Protein AF-W0R9N5-F1 (afdb_monomer_lite)

Organism: NCBI:txid861299

Secondary structure (DSSP, 8-state):
----PPPHHHHHHHHHHHTHHHHHHHHHHHHHHH-THHHHHHHHHHHHHHHHHHHHHHHHHHHHHHHT-HHHHHHHHHHHHHHHHTTT--HHHHHHHHHHHHHHHHHHS-HHHHHHHHHHHHHHHHT--

Sequence (129 aa):
MDAVTPSAEGRAASRLLAQKTELAHAVTEAMYAERPELLERYGETGRARCLEDLHFTLEHLVPAVDLGDASMFAGYVRWLDALLRARGVPTRDVLRSLELVEREVRARFPDDEADAVAPYVRAGIEVVT

Foldseek 3Di:
DDPPDDALLQVLLVVLVVCLLVLLVQLLVVLCVVPVVQCVVPNPVSSVVSSVVSSVLSVQLSVCSNVVHLVSSLVVLLVVQVVVVVVVRHLVSSLSSLVSSLVSCCVPDDNSSSVSSVVSSVSNNVSGD

InterPro domains:
  IPR009050 Globin-like superfamily [SSF46458] (11-124)
  IPR012128 Phycobilisome, alpha/beta subunit [PF00502] (11-122)
  IPR038719 Phycobilisome, alpha/beta subunit superfamily [G3DSA:1.10.490.20] (4-128)

Radius of gyration: 14.89 Å; chains: 1; bounding box: 43×29×37 Å

pLDDT: mean 95.8, std 8.47, range [42.81, 98.81]

Structure (mmCIF, N/CA/C/O backbone):
data_AF-W0R9N5-F1
#
_entry.id   AF-W0R9N5-F1
#
loop_
_atom_site.group_PDB
_atom_site.id
_atom_site.type_symbol
_atom_site.label_atom_id
_atom_site.label_alt_id
_atom_site.label_comp_id
_atom_site.label_asym_id
_atom_site.label_entity_id
_atom_site.label_seq_id
_atom_site.pdbx_PDB_ins_code
_atom_site.Ca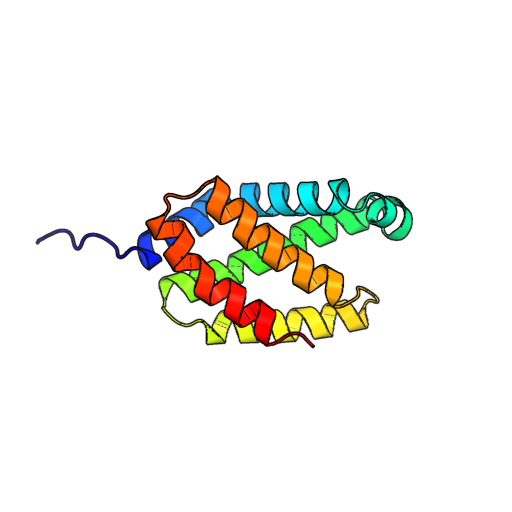rtn_x
_atom_site.Cartn_y
_atom_site.Cartn_z
_atom_site.occupancy
_atom_site.B_iso_or_equiv
_atom_site.auth_seq_id
_atom_site.auth_comp_id
_atom_site.auth_asym_id
_atom_site.auth_atom_id
_atom_site.pdbx_PDB_model_num
ATOM 1 N N . MET A 1 1 ? 29.638 -11.594 -19.710 1.00 42.81 1 MET A N 1
ATOM 2 C CA . MET A 1 1 ? 28.693 -11.775 -18.593 1.00 42.81 1 MET A CA 1
ATOM 3 C C . MET A 1 1 ? 27.598 -10.774 -18.868 1.00 42.81 1 MET A C 1
ATOM 5 O O . MET A 1 1 ? 27.753 -9.608 -18.528 1.00 42.81 1 MET A O 1
ATOM 9 N N . ASP A 1 2 ? 26.618 -11.187 -19.666 1.00 47.50 2 ASP A N 1
ATOM 10 C CA . ASP A 1 2 ? 25.570 -10.281 -20.123 1.00 47.50 2 ASP A CA 1
ATOM 11 C C . ASP A 1 2 ? 24.746 -9.887 -18.905 1.00 47.50 2 ASP A C 1
ATOM 13 O O . ASP A 1 2 ? 24.287 -10.749 -18.154 1.00 47.50 2 ASP A O 1
ATOM 17 N N . ALA A 1 3 ? 24.650 -8.584 -18.649 1.00 54.75 3 ALA A N 1
ATOM 18 C CA . ALA A 1 3 ? 23.808 -8.075 -17.585 1.00 54.75 3 ALA A CA 1
ATOM 19 C C . ALA A 1 3 ? 22.371 -8.504 -17.899 1.00 54.75 3 ALA A C 1
ATOM 21 O O . ALA A 1 3 ? 21.766 -8.004 -18.849 1.00 54.75 3 ALA A O 1
ATOM 22 N N . VAL A 1 4 ? 21.846 -9.469 -17.137 1.00 71.81 4 VAL A N 1
ATOM 23 C CA . VAL A 1 4 ? 20.429 -9.827 -17.191 1.00 71.81 4 VAL A CA 1
ATOM 24 C C . VAL A 1 4 ? 19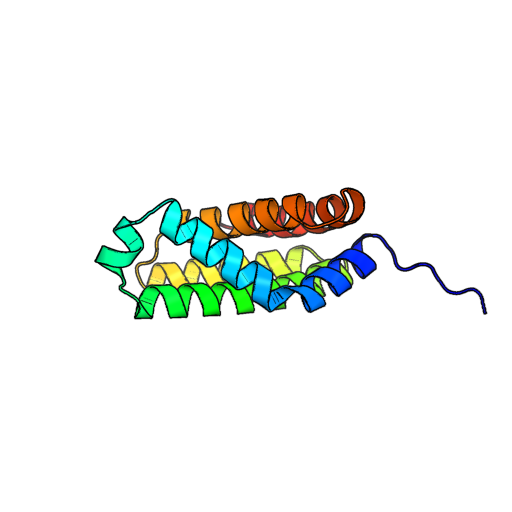.668 -8.547 -16.888 1.00 71.81 4 VAL A C 1
ATOM 26 O O . VAL A 1 4 ? 19.783 -7.991 -15.797 1.00 71.81 4 VAL A O 1
ATOM 29 N N . THR A 1 5 ? 18.951 -8.034 -17.885 1.00 73.94 5 THR A N 1
ATOM 30 C CA . THR A 1 5 ? 18.060 -6.899 -17.664 1.00 73.94 5 THR A CA 1
ATOM 31 C C . THR A 1 5 ? 17.008 -7.362 -16.656 1.00 73.94 5 THR A C 1
ATOM 33 O O . THR A 1 5 ? 16.362 -8.380 -16.916 1.00 73.94 5 THR A O 1
ATOM 36 N N . PRO A 1 6 ? 16.859 -6.691 -15.499 1.00 81.88 6 PRO A N 1
ATOM 37 C CA . PRO A 1 6 ? 15.891 -7.107 -14.489 1.00 81.88 6 PRO A CA 1
ATOM 38 C C . PRO A 1 6 ? 14.486 -7.121 -15.096 1.00 81.88 6 PRO A C 1
ATOM 40 O O . PRO A 1 6 ? 14.191 -6.265 -15.933 1.00 81.88 6 PRO A O 1
ATOM 43 N N . SER A 1 7 ? 13.636 -8.080 -14.713 1.00 95.50 7 SER A N 1
ATOM 44 C CA . SER A 1 7 ? 12.253 -8.163 -15.207 1.00 95.50 7 SER A CA 1
ATOM 45 C C . SER A 1 7 ? 11.442 -6.920 -14.815 1.00 95.50 7 SER A C 1
ATOM 47 O O . SER A 1 7 ? 11.903 -6.090 -14.025 1.00 95.50 7 SER A O 1
ATOM 49 N N . ALA A 1 8 ? 10.238 -6.765 -15.374 1.00 97.12 8 ALA A N 1
ATOM 50 C CA . ALA A 1 8 ? 9.338 -5.693 -14.950 1.00 97.12 8 ALA A CA 1
ATOM 51 C C . ALA A 1 8 ? 9.029 -5.805 -13.446 1.00 97.12 8 ALA A C 1
ATOM 53 O O . ALA A 1 8 ? 9.097 -4.796 -12.748 1.00 97.12 8 ALA A O 1
ATOM 54 N N . GLU A 1 9 ? 8.821 -7.024 -12.929 1.00 98.12 9 GLU A N 1
ATOM 55 C CA . GLU A 1 9 ? 8.642 -7.261 -11.493 1.00 98.12 9 GLU A CA 1
ATOM 56 C C . GLU A 1 9 ? 9.880 -6.864 -10.682 1.00 98.12 9 GLU A C 1
ATOM 58 O O . GLU A 1 9 ? 9.752 -6.122 -9.715 1.00 98.12 9 GLU A O 1
ATOM 63 N N . GLY A 1 10 ? 11.088 -7.271 -11.089 1.00 98.12 10 GLY A N 1
ATOM 64 C CA . GLY A 1 10 ? 12.310 -6.938 -10.343 1.00 98.12 10 GLY A CA 1
ATOM 65 C C . GLY A 1 10 ? 12.602 -5.430 -10.306 1.00 98.12 10 GLY A C 1
ATOM 66 O O . GLY A 1 10 ? 13.038 -4.887 -9.284 1.00 98.12 10 GLY A O 1
ATOM 67 N N . ARG A 1 11 ? 12.316 -4.714 -11.404 1.00 98.25 11 ARG A N 1
ATOM 68 C CA . ARG A 1 11 ? 12.394 -3.242 -11.435 1.00 98.25 11 ARG A CA 1
ATOM 69 C C . ARG A 1 11 ? 11.335 -2.610 -10.536 1.00 98.25 11 ARG A C 1
ATOM 71 O O . ARG A 1 11 ? 11.673 -1.741 -9.732 1.00 98.25 11 ARG A O 1
ATOM 78 N N . ALA A 1 12 ? 10.094 -3.084 -10.625 1.00 98.56 12 ALA A N 1
ATOM 79 C CA . ALA A 1 12 ? 8.994 -2.589 -9.814 1.00 98.56 12 ALA A CA 1
ATOM 80 C C . ALA A 1 12 ? 9.223 -2.830 -8.315 1.00 98.56 12 ALA A C 1
ATOM 82 O O . ALA A 1 12 ? 9.028 -1.915 -7.519 1.00 98.56 12 ALA A O 1
ATOM 83 N N . ALA A 1 13 ? 9.708 -4.008 -7.920 1.00 98.56 13 ALA A N 1
ATOM 84 C CA . ALA A 1 13 ? 10.059 -4.330 -6.539 1.00 98.56 13 ALA A CA 1
ATOM 85 C C . ALA A 1 13 ? 11.178 -3.422 -6.013 1.00 98.56 13 ALA A C 1
ATOM 87 O O . ALA A 1 13 ? 11.065 -2.858 -4.923 1.00 98.56 13 ALA A O 1
ATOM 88 N N . SER A 1 14 ? 12.218 -3.194 -6.823 1.00 98.50 14 SER A N 1
ATOM 89 C CA . SER A 1 14 ? 13.294 -2.253 -6.490 1.00 98.50 14 SER A CA 1
ATOM 90 C C . SER A 1 14 ? 12.764 -0.829 -6.289 1.00 98.50 14 SER A C 1
ATOM 92 O O . SER A 1 14 ? 13.173 -0.137 -5.355 1.00 98.50 14 SER A O 1
ATOM 94 N N . ARG A 1 15 ? 11.824 -0.383 -7.133 1.00 98.62 15 ARG A N 1
ATOM 95 C CA . ARG A 1 15 ? 11.213 0.946 -7.012 1.00 98.62 15 ARG A CA 1
ATOM 96 C C . ARG A 1 15 ? 10.260 1.049 -5.823 1.00 98.62 15 ARG A C 1
ATOM 98 O O . ARG A 1 15 ? 10.299 2.063 -5.130 1.00 98.62 15 ARG A O 1
ATOM 105 N N . LEU A 1 16 ? 9.451 0.022 -5.558 1.00 98.69 16 LEU A N 1
ATOM 106 C CA . LEU A 1 16 ? 8.610 -0.074 -4.361 1.00 98.69 16 LEU A CA 1
ATOM 107 C C . LEU A 1 16 ? 9.463 0.040 -3.099 1.00 98.69 16 LEU A C 1
ATOM 109 O O . LEU A 1 16 ? 9.124 0.809 -2.206 1.00 98.69 16 LEU A O 1
ATOM 113 N N . LEU A 1 17 ? 10.594 -0.670 -3.046 1.00 98.56 17 LEU A N 1
ATOM 114 C CA . LEU A 1 17 ? 11.518 -0.598 -1.920 1.00 98.56 17 LEU A CA 1
ATOM 115 C C . LEU A 1 17 ? 12.107 0.810 -1.765 1.00 98.56 17 LEU A C 1
ATOM 117 O O . LEU A 1 17 ? 12.139 1.343 -0.658 1.00 98.56 17 LEU A O 1
ATOM 121 N N . ALA A 1 18 ? 12.538 1.421 -2.872 1.00 98.50 18 ALA A N 1
ATOM 122 C CA . ALA A 1 18 ? 13.148 2.748 -2.871 1.00 98.50 18 ALA A CA 1
ATOM 123 C C . ALA A 1 18 ? 12.170 3.884 -2.521 1.00 98.50 18 ALA A C 1
ATOM 125 O O . ALA A 1 18 ? 12.608 4.886 -1.968 1.00 98.50 18 ALA A O 1
ATOM 126 N N . GLN A 1 19 ? 10.878 3.743 -2.841 1.00 98.38 19 GLN A N 1
ATOM 127 C CA . GLN A 1 19 ? 9.835 4.753 -2.591 1.00 98.38 19 GLN A CA 1
ATOM 128 C C . GLN A 1 19 ? 8.848 4.341 -1.489 1.00 98.38 19 GLN A C 1
ATOM 130 O O . GLN A 1 19 ? 7.752 4.898 -1.397 1.00 98.38 19 GLN A O 1
ATOM 135 N N . LYS A 1 20 ? 9.193 3.333 -0.674 1.00 98.19 20 LYS A N 1
ATOM 136 C CA . LYS A 1 20 ? 8.285 2.744 0.324 1.00 98.19 20 LYS A CA 1
ATOM 137 C C . LYS A 1 20 ? 7.697 3.812 1.245 1.00 98.19 20 LYS A C 1
ATOM 139 O O . LYS A 1 20 ? 6.490 3.851 1.468 1.00 98.19 20 LYS A O 1
ATOM 144 N N . THR A 1 21 ? 8.559 4.682 1.756 1.00 98.31 21 THR A N 1
ATOM 145 C CA . THR A 1 21 ? 8.183 5.725 2.709 1.00 98.31 21 THR A CA 1
ATOM 146 C C . THR A 1 21 ? 7.260 6.750 2.063 1.00 98.31 21 THR A C 1
ATOM 148 O O . THR A 1 21 ? 6.182 7.044 2.576 1.00 98.31 21 THR A O 1
ATOM 151 N N . GLU A 1 22 ? 7.633 7.256 0.893 1.00 98.50 22 GLU A N 1
ATOM 152 C CA . GLU A 1 22 ? 6.880 8.264 0.155 1.00 98.50 22 GLU A CA 1
ATOM 153 C C . GLU A 1 22 ? 5.507 7.743 -0.282 1.00 98.50 22 GLU A C 1
ATOM 155 O O . GLU A 1 22 ? 4.521 8.479 -0.206 1.00 98.50 22 GLU A O 1
ATOM 160 N N . LEU A 1 23 ? 5.418 6.474 -0.692 1.00 98.69 23 LEU A N 1
ATOM 161 C CA . LEU A 1 23 ? 4.151 5.819 -1.019 1.00 98.69 23 LEU A CA 1
ATOM 162 C C . LEU A 1 23 ? 3.262 5.662 0.218 1.00 98.69 23 LEU A C 1
ATOM 164 O O . LEU A 1 23 ? 2.084 6.010 0.154 1.00 98.69 23 LEU A O 1
ATOM 168 N N . ALA A 1 24 ? 3.806 5.198 1.348 1.00 98.81 24 ALA A N 1
ATOM 169 C CA . ALA A 1 24 ? 3.038 5.061 2.587 1.00 98.81 24 ALA A CA 1
ATOM 170 C C . ALA A 1 24 ? 2.462 6.411 3.044 1.00 98.81 24 ALA A C 1
ATOM 172 O O . ALA A 1 24 ? 1.283 6.501 3.400 1.00 98.81 24 ALA A O 1
ATOM 173 N N . HIS A 1 25 ? 3.266 7.476 2.963 1.00 98.69 25 HIS A N 1
ATOM 174 C CA . HIS A 1 25 ? 2.810 8.839 3.219 1.00 98.69 25 HIS A CA 1
ATOM 175 C C . HIS A 1 25 ? 1.715 9.261 2.240 1.00 98.69 25 HIS A C 1
ATOM 177 O O . HIS A 1 25 ? 0.641 9.659 2.679 1.00 98.69 25 HIS A O 1
ATOM 183 N N . ALA A 1 26 ? 1.938 9.131 0.931 1.00 98.69 26 ALA A N 1
ATOM 184 C CA . ALA A 1 26 ? 0.970 9.554 -0.079 1.00 98.69 26 ALA A CA 1
ATOM 185 C C . ALA A 1 26 ? -0.389 8.855 0.069 1.00 98.69 26 ALA A C 1
ATOM 187 O O . ALA A 1 26 ? -1.430 9.506 -0.025 1.00 98.69 26 ALA A O 1
ATOM 188 N N . VAL A 1 27 ? -0.391 7.550 0.349 1.00 98.69 27 VAL A N 1
ATOM 189 C CA . VAL A 1 27 ? -1.629 6.796 0.569 1.00 98.69 27 VAL A CA 1
ATOM 190 C C . VAL A 1 27 ? -2.319 7.216 1.867 1.00 98.69 27 VAL A C 1
ATOM 192 O O . VAL A 1 27 ? -3.538 7.383 1.877 1.00 98.69 27 VAL A O 1
ATOM 195 N N . THR A 1 28 ? -1.565 7.439 2.947 1.00 98.56 28 THR A N 1
ATOM 196 C CA . THR A 1 28 ? -2.129 7.925 4.219 1.00 98.56 28 THR A CA 1
ATOM 197 C C . THR A 1 28 ? -2.780 9.295 4.038 1.00 98.56 28 THR A C 1
ATOM 199 O O . THR A 1 28 ? -3.924 9.499 4.442 1.00 98.56 28 THR A O 1
ATOM 202 N N . GLU A 1 29 ? -2.090 10.219 3.371 1.00 98.12 29 GLU A N 1
ATOM 203 C CA . GLU A 1 29 ? -2.618 11.549 3.066 1.00 98.12 29 GLU A CA 1
ATOM 204 C C . GLU A 1 29 ? -3.878 11.469 2.206 1.00 98.12 29 GLU A C 1
ATOM 206 O O . GLU A 1 29 ? -4.885 12.098 2.528 1.00 98.12 29 GLU A O 1
ATOM 211 N N . ALA A 1 30 ? -3.865 10.644 1.157 1.00 98.19 30 ALA A N 1
ATOM 212 C CA . ALA A 1 30 ? -5.036 10.424 0.320 1.00 98.19 30 ALA A CA 1
ATOM 213 C C . ALA A 1 30 ? -6.225 9.877 1.118 1.00 98.19 30 ALA A C 1
ATOM 215 O O . ALA A 1 30 ? -7.346 10.355 0.957 1.00 98.19 30 ALA A O 1
ATOM 216 N N . MET A 1 31 ? -5.988 8.911 2.004 1.00 97.44 31 MET A N 1
ATOM 217 C CA . MET A 1 31 ? -7.039 8.304 2.811 1.00 97.44 31 MET A CA 1
ATOM 218 C C . MET A 1 31 ? -7.701 9.312 3.759 1.00 97.44 31 MET A C 1
ATOM 220 O O . MET A 1 31 ? -8.925 9.306 3.892 1.00 97.44 31 MET A O 1
ATOM 224 N N . TYR A 1 32 ? -6.914 10.184 4.392 1.00 96.81 32 TYR A N 1
ATOM 225 C CA . TYR A 1 32 ? -7.422 11.214 5.304 1.00 96.81 32 TYR A CA 1
ATOM 226 C C . TYR A 1 32 ? -8.011 12.427 4.572 1.00 96.81 32 TYR A C 1
ATOM 228 O O . TYR A 1 32 ? -8.923 13.065 5.094 1.00 96.81 32 TYR A O 1
ATOM 236 N N . ALA A 1 33 ? -7.549 12.724 3.355 1.00 96.62 33 ALA A N 1
ATOM 237 C CA . ALA A 1 33 ? -8.154 13.742 2.501 1.00 96.62 33 ALA A CA 1
ATOM 238 C C . ALA A 1 33 ? -9.527 13.301 1.964 1.00 96.62 33 ALA A C 1
ATOM 240 O O . ALA A 1 33 ? -10.455 14.104 1.918 1.00 96.62 33 ALA A O 1
ATOM 241 N N . GLU A 1 34 ? -9.669 12.027 1.579 1.00 96.31 34 GLU A N 1
ATOM 242 C CA . GLU A 1 34 ? -10.940 11.463 1.103 1.00 96.31 34 GLU A CA 1
ATOM 243 C C . GLU A 1 34 ? -11.957 11.263 2.231 1.00 96.31 34 GLU A C 1
ATOM 245 O O . GLU A 1 34 ? -13.161 11.284 1.976 1.00 96.31 34 GLU A O 1
ATOM 250 N N . ARG A 1 35 ? -11.481 11.057 3.466 1.00 92.69 35 ARG A N 1
ATOM 251 C CA . ARG A 1 35 ? -12.314 10.770 4.641 1.00 92.69 35 ARG A CA 1
ATOM 252 C C . ARG A 1 35 ? -11.874 11.566 5.871 1.00 92.69 35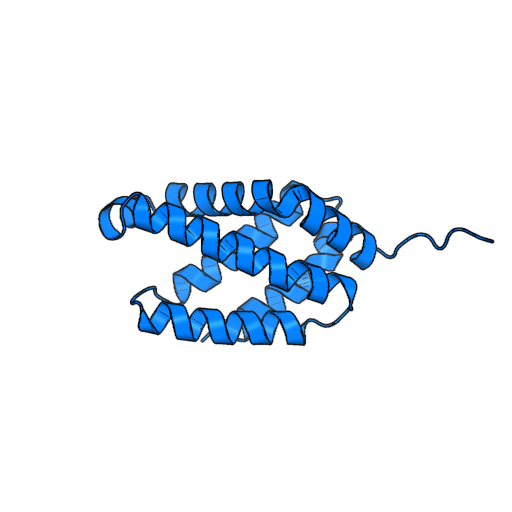 ARG A C 1
ATOM 254 O O . ARG A 1 35 ? -11.283 10.995 6.796 1.00 92.69 35 ARG A O 1
ATOM 261 N N . PRO A 1 36 ? -12.160 12.880 5.913 1.00 92.62 36 PRO A N 1
ATOM 262 C CA . PRO A 1 36 ? -11.818 13.730 7.052 1.00 92.62 36 PRO A CA 1
ATOM 263 C C . PRO A 1 36 ? -12.373 13.217 8.392 1.00 92.62 36 PRO A C 1
ATOM 265 O O . PRO A 1 36 ? -11.762 13.438 9.438 1.00 92.62 36 PRO A O 1
ATOM 268 N N . GLU A 1 37 ? -13.477 12.461 8.375 1.00 93.75 37 GLU A N 1
ATOM 269 C CA . GLU A 1 37 ? -14.080 11.846 9.561 1.00 93.75 37 GLU A CA 1
ATOM 270 C C . GLU A 1 37 ? -13.158 10.836 10.270 1.00 93.75 37 GLU A C 1
ATOM 272 O O . GLU A 1 37 ? -13.332 10.560 11.460 1.00 93.75 37 GLU A O 1
ATOM 277 N N . LEU A 1 38 ? -12.146 10.290 9.582 1.00 93.31 38 LEU A N 1
ATOM 278 C CA . LEU A 1 38 ? -11.137 9.432 10.210 1.00 93.31 38 LEU A CA 1
ATOM 279 C C . LEU A 1 38 ? -10.301 10.197 11.234 1.00 93.31 38 LEU A C 1
ATOM 281 O O . LEU A 1 38 ? -9.906 9.622 12.251 1.00 93.31 38 LEU A O 1
ATOM 285 N N . LEU A 1 39 ? -10.045 11.485 10.988 1.00 94.88 39 LEU A N 1
ATOM 286 C CA . LEU A 1 39 ? -9.311 12.327 11.924 1.00 94.88 39 LEU A CA 1
ATOM 287 C C . LEU A 1 39 ? -10.146 12.612 13.172 1.00 94.88 39 LEU A C 1
ATOM 289 O O . LEU A 1 39 ? -9.628 12.520 14.280 1.00 94.88 39 LEU A O 1
ATOM 293 N N . GLU A 1 40 ? -11.443 12.872 13.010 1.00 93.69 40 GLU A N 1
ATOM 294 C CA . GLU A 1 40 ? -12.363 13.040 14.142 1.00 93.69 40 GLU A CA 1
ATOM 295 C C . GLU A 1 40 ? -12.462 11.760 14.984 1.00 93.69 40 GLU A C 1
ATOM 297 O O . GLU A 1 40 ? -12.474 11.813 16.214 1.00 93.69 40 GLU A O 1
ATOM 302 N N . ARG A 1 41 ? -12.500 10.594 14.327 1.00 93.62 41 ARG A N 1
ATOM 303 C CA . ARG A 1 41 ? -12.682 9.294 14.983 1.00 93.62 41 ARG A CA 1
ATOM 304 C C . ARG A 1 41 ? -11.423 8.765 15.665 1.00 93.62 41 ARG A C 1
ATOM 306 O O . ARG A 1 41 ? -11.522 8.184 16.744 1.00 93.62 41 ARG A O 1
ATOM 313 N N . TYR A 1 42 ? -10.264 8.897 15.024 1.00 93.12 42 TYR A N 1
ATOM 314 C CA . TYR A 1 42 ? -9.027 8.240 15.460 1.00 93.12 42 TYR A CA 1
ATOM 315 C C . TYR A 1 42 ? -7.900 9.214 15.837 1.00 93.12 42 TYR A C 1
ATOM 317 O O . TYR A 1 42 ? -6.897 8.788 16.417 1.00 93.12 42 TYR A O 1
ATOM 325 N N . GLY A 1 43 ? -8.053 10.507 15.545 1.00 95.31 43 GLY A N 1
ATOM 326 C CA . GLY A 1 43 ? -7.059 11.541 15.827 1.00 95.31 43 GLY A CA 1
ATOM 327 C C . GLY A 1 43 ? -5.732 11.346 15.089 1.00 95.31 43 GLY A C 1
ATOM 328 O O . GLY A 1 43 ? -5.560 10.445 14.263 1.00 95.31 43 GLY A O 1
ATOM 329 N N . GLU A 1 44 ? -4.753 12.180 15.436 1.00 96.94 44 GLU A N 1
ATOM 330 C CA . GLU A 1 44 ? -3.401 12.115 14.860 1.00 96.94 44 GLU A CA 1
ATOM 331 C C . GLU A 1 44 ? -2.687 10.796 15.184 1.00 96.94 44 GLU A C 1
ATOM 333 O O . GLU A 1 44 ? -1.930 10.272 14.371 1.00 96.94 44 GLU A O 1
ATOM 338 N N . THR A 1 45 ? -2.968 10.194 16.345 1.00 96.56 45 THR A N 1
ATOM 339 C CA . THR A 1 45 ? -2.447 8.860 16.676 1.00 96.56 45 THR A CA 1
ATOM 340 C C . THR A 1 45 ? -2.980 7.794 15.719 1.00 96.56 45 THR A C 1
ATOM 342 O O . THR A 1 45 ? -2.230 6.903 15.324 1.00 96.56 45 THR A O 1
ATOM 345 N N . GLY A 1 46 ? -4.251 7.882 15.318 1.00 95.94 46 GLY A N 1
ATOM 346 C CA . GLY A 1 46 ? -4.824 7.020 14.287 1.00 95.94 46 GLY A CA 1
ATOM 347 C C . GLY A 1 46 ? -4.125 7.174 12.945 1.00 95.94 46 GLY A C 1
ATOM 348 O O . GLY A 1 46 ? -3.786 6.177 12.316 1.00 95.94 46 GLY A O 1
ATOM 349 N N . ARG A 1 47 ? -3.837 8.417 12.551 1.00 97.75 47 ARG A N 1
ATOM 350 C CA . ARG A 1 47 ? -3.134 8.719 11.300 1.00 97.75 47 ARG A CA 1
ATOM 351 C C . ARG A 1 47 ? -1.709 8.177 11.298 1.00 97.75 47 ARG A C 1
ATOM 353 O O . ARG A 1 47 ? -1.297 7.560 10.322 1.00 97.75 47 ARG A O 1
ATOM 360 N N . ALA A 1 48 ? -0.986 8.333 12.406 1.00 98.06 48 ALA A N 1
ATOM 361 C CA . ALA A 1 48 ? 0.349 7.762 12.566 1.00 98.06 48 ALA A CA 1
ATOM 362 C C . ALA A 1 48 ? 0.342 6.224 12.479 1.00 98.06 48 ALA A C 1
ATOM 364 O O . ALA A 1 48 ? 1.220 5.645 11.847 1.00 98.06 48 ALA A O 1
ATOM 365 N N . ARG A 1 49 ? -0.670 5.560 13.055 1.00 97.62 49 ARG A N 1
ATOM 366 C CA . ARG A 1 49 ? -0.841 4.102 12.929 1.00 97.62 49 ARG A CA 1
ATOM 367 C C . ARG A 1 49 ? -1.215 3.675 11.514 1.00 97.62 49 ARG A C 1
ATOM 369 O O . ARG A 1 49 ? -0.686 2.688 11.032 1.00 97.62 49 ARG A O 1
ATOM 376 N N . CYS A 1 50 ? -2.066 4.439 10.832 1.00 97.88 50 CYS A N 1
ATOM 377 C CA . CYS A 1 50 ? -2.377 4.205 9.423 1.00 97.88 50 CYS A CA 1
ATOM 378 C C . CYS A 1 50 ? -1.106 4.274 8.561 1.00 97.88 50 CYS A C 1
ATOM 380 O O . CYS A 1 50 ? -0.866 3.383 7.752 1.00 97.88 50 CYS A O 1
ATOM 382 N N . LEU A 1 51 ? -0.243 5.266 8.799 1.00 98.69 51 LEU A N 1
ATOM 383 C CA . LEU A 1 51 ? 1.055 5.366 8.132 1.00 98.69 51 LEU A CA 1
ATOM 384 C C . LEU A 1 51 ? 1.962 4.157 8.411 1.00 98.69 51 LEU A C 1
ATOM 386 O O . LEU A 1 51 ? 2.650 3.681 7.508 1.00 98.69 51 LEU A O 1
ATOM 390 N N . GLU A 1 52 ? 1.985 3.668 9.649 1.00 98.44 52 GLU A N 1
ATOM 391 C CA . GLU A 1 52 ? 2.739 2.472 10.038 1.00 98.44 52 GLU A CA 1
ATOM 392 C C . GLU A 1 52 ? 2.193 1.205 9.352 1.00 98.44 52 GLU A C 1
ATOM 394 O O . GLU A 1 52 ? 2.958 0.457 8.740 1.00 98.44 52 GLU A O 1
ATOM 399 N N . ASP A 1 53 ? 0.873 1.005 9.353 1.00 98.31 53 ASP A N 1
ATOM 400 C CA . ASP A 1 53 ? 0.215 -0.112 8.663 1.00 98.31 53 ASP A CA 1
ATOM 401 C C . ASP A 1 53 ? 0.512 -0.096 7.151 1.00 98.31 53 ASP A C 1
ATOM 403 O O . ASP A 1 53 ? 0.751 -1.142 6.541 1.00 98.31 53 ASP A O 1
ATOM 407 N N . LEU A 1 54 ? 0.566 1.090 6.538 1.00 98.62 54 LEU A N 1
ATOM 408 C CA . LEU A 1 54 ? 0.899 1.265 5.122 1.00 98.62 54 LEU A CA 1
ATOM 409 C C . LEU A 1 54 ? 2.374 0.972 4.821 1.00 98.62 54 LEU A C 1
ATOM 411 O O . LEU A 1 54 ? 2.674 0.369 3.788 1.00 98.62 54 LEU A O 1
ATOM 415 N N . HIS A 1 55 ? 3.293 1.304 5.732 1.00 98.62 55 HIS A N 1
ATOM 416 C CA . HIS A 1 55 ? 4.689 0.875 5.618 1.00 98.62 55 HIS A CA 1
ATOM 417 C C . HIS A 1 55 ? 4.814 -0.648 5.648 1.00 98.62 55 HIS A C 1
ATOM 419 O O . HIS A 1 55 ? 5.489 -1.216 4.788 1.00 98.62 55 HIS A O 1
ATOM 425 N N . PHE A 1 56 ? 4.151 -1.311 6.600 1.00 98.50 56 PHE A N 1
ATOM 426 C CA . PHE A 1 56 ? 4.166 -2.771 6.681 1.00 98.50 56 PHE A CA 1
ATOM 427 C C . PHE A 1 56 ? 3.508 -3.419 5.466 1.00 98.50 56 PHE A C 1
ATOM 429 O O . PHE A 1 56 ? 4.001 -4.437 4.980 1.00 98.50 56 PHE A O 1
ATOM 436 N N . THR A 1 57 ? 2.446 -2.812 4.937 1.00 98.62 57 THR A N 1
ATOM 437 C CA . THR A 1 57 ? 1.786 -3.288 3.718 1.00 98.62 57 THR A CA 1
ATOM 438 C C . THR A 1 57 ? 2.763 -3.290 2.549 1.00 98.62 57 THR A C 1
ATOM 440 O O . THR A 1 57 ? 2.950 -4.315 1.897 1.00 98.62 57 THR A O 1
ATOM 443 N N . LEU A 1 58 ? 3.465 -2.180 2.317 1.00 98.69 58 LEU A N 1
ATOM 444 C CA . LEU A 1 58 ? 4.457 -2.098 1.245 1.00 98.69 58 LEU A CA 1
ATOM 445 C C . LEU A 1 58 ? 5.662 -3.021 1.488 1.00 98.69 58 LEU A C 1
ATOM 447 O O . LEU A 1 58 ? 6.198 -3.587 0.540 1.00 98.69 58 LEU A O 1
ATOM 451 N N . GLU A 1 59 ? 6.058 -3.234 2.744 1.00 98.31 59 GLU A N 1
ATOM 452 C CA . GLU A 1 59 ? 7.126 -4.173 3.111 1.00 98.31 59 GLU A CA 1
ATOM 453 C C . GLU A 1 59 ? 6.795 -5.632 2.776 1.00 98.31 59 GLU A C 1
ATOM 455 O O . GLU A 1 59 ? 7.699 -6.387 2.433 1.00 98.31 59 GLU A O 1
ATOM 460 N N . HIS A 1 60 ? 5.516 -6.014 2.804 1.00 98.69 60 HIS A N 1
ATOM 461 C CA . HIS A 1 60 ? 5.064 -7.334 2.353 1.00 98.69 60 HIS A CA 1
ATOM 462 C C . HIS A 1 60 ? 4.802 -7.385 0.842 1.00 98.69 60 HIS A C 1
ATOM 464 O O . HIS A 1 60 ? 4.937 -8.448 0.237 1.00 98.69 60 HIS A O 1
ATOM 470 N N . LEU A 1 61 ? 4.451 -6.256 0.219 1.00 98.81 61 LEU A N 1
ATOM 471 C CA . LEU A 1 61 ? 4.232 -6.176 -1.226 1.00 98.81 61 LEU A CA 1
ATOM 472 C C . LEU A 1 61 ? 5.539 -6.340 -2.013 1.00 98.81 61 LEU A C 1
ATOM 474 O O . LEU A 1 61 ? 5.563 -7.076 -2.993 1.00 98.81 61 LEU A O 1
ATOM 478 N N . VAL A 1 62 ? 6.626 -5.696 -1.571 1.00 98.75 62 VAL A N 1
ATOM 479 C CA . VAL A 1 62 ? 7.946 -5.755 -2.229 1.00 98.75 62 VAL A CA 1
ATOM 480 C C . VAL A 1 62 ? 8.409 -7.194 -2.513 1.00 98.75 62 VAL A C 1
ATOM 482 O O . VAL A 1 62 ? 8.627 -7.504 -3.684 1.00 98.75 62 VAL A O 1
ATOM 485 N N . PRO A 1 63 ? 8.548 -8.091 -1.515 1.00 98.12 63 PRO A N 1
ATOM 486 C CA . PRO A 1 63 ? 9.018 -9.452 -1.762 1.00 98.12 63 PRO A CA 1
ATOM 487 C C . PRO A 1 63 ? 8.007 -10.299 -2.539 1.00 98.12 63 PRO A C 1
ATOM 489 O O . PRO A 1 63 ? 8.422 -11.188 -3.272 1.00 98.12 63 PRO A O 1
ATOM 492 N N . ALA A 1 64 ? 6.701 -10.034 -2.422 1.00 98.56 64 ALA A N 1
ATOM 493 C CA . ALA A 1 64 ? 5.703 -10.737 -3.226 1.00 98.56 64 ALA A CA 1
ATOM 494 C C . ALA A 1 64 ? 5.897 -10.442 -4.721 1.00 98.56 64 ALA A C 1
ATOM 496 O O . ALA A 1 64 ? 5.917 -11.372 -5.524 1.00 98.56 64 ALA A O 1
ATOM 497 N N . VAL A 1 65 ? 6.114 -9.166 -5.069 1.00 98.75 65 VAL A N 1
ATOM 498 C CA . VAL A 1 65 ? 6.419 -8.734 -6.441 1.00 98.75 65 VAL A CA 1
ATOM 499 C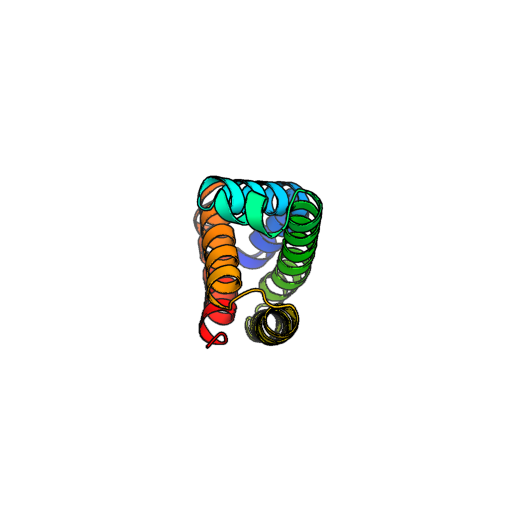 C . VAL A 1 65 ? 7.755 -9.314 -6.907 1.00 98.75 65 VAL A C 1
ATOM 501 O O . VAL A 1 65 ? 7.808 -9.917 -7.972 1.00 98.75 65 VAL A O 1
ATOM 504 N N . ASP A 1 66 ? 8.816 -9.184 -6.105 1.00 98.12 66 ASP A N 1
ATOM 505 C CA . ASP A 1 66 ? 10.168 -9.644 -6.465 1.00 98.12 66 ASP A CA 1
ATOM 506 C C . ASP A 1 66 ? 10.234 -11.157 -6.733 1.00 98.12 66 ASP A C 1
ATOM 508 O O . ASP A 1 66 ? 10.914 -11.609 -7.654 1.00 98.12 66 ASP A O 1
ATOM 512 N N . LEU A 1 67 ? 9.492 -11.948 -5.950 1.00 97.38 67 LEU A N 1
ATOM 513 C CA . LEU A 1 67 ? 9.486 -13.410 -6.039 1.00 97.38 67 LEU A CA 1
ATOM 514 C C . LEU A 1 67 ? 8.443 -13.975 -7.007 1.00 97.38 67 LEU A C 1
ATOM 516 O O . LEU A 1 67 ? 8.441 -15.184 -7.243 1.00 97.38 67 LEU A O 1
ATOM 520 N N . GLY A 1 68 ? 7.551 -13.153 -7.560 1.00 97.88 68 GLY A N 1
ATOM 521 C CA . GLY A 1 68 ? 6.504 -13.668 -8.438 1.00 97.88 68 GLY A CA 1
ATOM 522 C C . GLY A 1 68 ? 5.347 -14.366 -7.711 1.00 97.88 68 GLY A C 1
ATOM 523 O O . GLY A 1 68 ? 4.619 -15.132 -8.341 1.00 97.88 68 GLY A O 1
ATOM 524 N N . ASP A 1 69 ? 5.182 -14.165 -6.397 1.00 98.00 69 ASP A N 1
ATOM 525 C CA . ASP A 1 69 ? 4.230 -14.917 -5.566 1.00 98.00 69 ASP A CA 1
ATOM 526 C C . ASP A 1 69 ? 3.163 -14.016 -4.921 1.00 98.00 69 ASP A C 1
ATOM 528 O O . ASP A 1 69 ? 3.294 -13.518 -3.798 1.00 98.00 69 ASP A O 1
ATOM 532 N N . ALA A 1 70 ? 2.042 -13.852 -5.626 1.00 98.12 70 ALA A N 1
ATOM 533 C CA . ALA A 1 70 ? 0.891 -13.088 -5.145 1.00 98.12 70 ALA A CA 1
ATOM 534 C C . ALA A 1 70 ? 0.214 -13.696 -3.903 1.00 98.12 70 ALA A C 1
ATOM 536 O O . ALA A 1 70 ? -0.450 -12.977 -3.149 1.00 98.12 70 ALA A O 1
ATOM 537 N N . SER A 1 71 ? 0.396 -14.995 -3.641 1.00 98.12 71 SER A N 1
ATOM 538 C CA . SER A 1 71 ? -0.216 -15.654 -2.484 1.00 98.12 71 SER A CA 1
ATOM 539 C C . SER A 1 71 ? 0.392 -15.186 -1.159 1.00 98.12 71 SER A C 1
ATOM 541 O O . SER A 1 71 ? -0.321 -15.130 -0.152 1.00 98.12 71 SER A O 1
ATOM 543 N N . MET A 1 72 ? 1.665 -14.765 -1.165 1.00 97.81 72 MET A N 1
ATOM 544 C CA . MET A 1 72 ? 2.338 -14.180 -0.001 1.00 97.81 72 MET A CA 1
ATOM 545 C C . MET A 1 72 ? 1.648 -12.890 0.448 1.00 97.81 72 MET A C 1
ATOM 547 O O . MET A 1 72 ? 1.280 -12.752 1.618 1.00 97.81 72 MET A O 1
ATOM 551 N N . PHE A 1 73 ? 1.423 -11.963 -0.487 1.00 98.69 73 PHE A N 1
ATOM 552 C CA . PHE A 1 73 ? 0.778 -10.691 -0.175 1.00 98.69 73 PHE A CA 1
ATOM 553 C C . PHE A 1 73 ? -0.696 -10.878 0.192 1.00 98.69 73 PHE A C 1
ATOM 555 O O . PHE A 1 73 ? -1.162 -10.309 1.177 1.00 98.69 73 PHE A O 1
ATOM 562 N N . ALA A 1 74 ? -1.419 -11.746 -0.520 1.00 98.62 74 ALA A N 1
ATOM 563 C CA . ALA A 1 74 ? -2.796 -12.080 -0.171 1.00 98.62 74 ALA A CA 1
ATOM 564 C C . ALA A 1 74 ? -2.900 -12.687 1.245 1.00 98.62 74 ALA A C 1
ATOM 566 O O . ALA A 1 74 ? -3.771 -12.320 2.034 1.00 98.62 74 ALA A O 1
ATOM 567 N N . GLY A 1 75 ? -1.977 -13.578 1.620 1.00 98.50 75 GLY A N 1
ATOM 568 C CA . GLY A 1 75 ? -1.894 -14.122 2.976 1.00 98.50 75 GLY A CA 1
ATOM 569 C C . GLY A 1 75 ? -1.722 -13.036 4.043 1.00 98.50 75 GLY A C 1
ATOM 570 O O . GLY A 1 75 ? -2.446 -13.043 5.042 1.00 98.50 75 GLY A O 1
ATOM 571 N N . TYR A 1 76 ? -0.822 -12.077 3.800 1.00 98.56 76 TYR A N 1
ATOM 572 C CA . TYR A 1 76 ? -0.630 -10.909 4.662 1.00 98.56 76 TYR A CA 1
ATOM 573 C C . TYR A 1 76 ? -1.902 -10.059 4.775 1.00 98.56 76 TYR A C 1
ATOM 575 O O . TYR A 1 76 ? -2.340 -9.761 5.886 1.00 98.56 76 TYR A O 1
ATOM 583 N N . VAL A 1 77 ? -2.537 -9.716 3.651 1.00 98.75 77 VAL A N 1
ATOM 584 C CA . VAL A 1 77 ? -3.730 -8.857 3.645 1.00 98.75 77 VAL A CA 1
ATOM 585 C C . VAL A 1 77 ? -4.896 -9.506 4.393 1.00 98.75 77 VAL A C 1
ATOM 587 O O . VAL A 1 77 ? -5.569 -8.836 5.175 1.00 98.75 77 VAL A O 1
ATOM 590 N N . ARG A 1 78 ? -5.103 -10.821 4.240 1.00 98.62 78 ARG A N 1
ATOM 591 C CA . ARG A 1 78 ? -6.126 -11.555 5.003 1.00 98.62 78 ARG A CA 1
ATOM 592 C C . ARG A 1 78 ? -5.897 -11.454 6.513 1.00 98.62 78 ARG A C 1
ATOM 594 O O . ARG A 1 78 ? -6.845 -11.281 7.278 1.00 98.62 78 ARG A O 1
ATOM 601 N N . TRP A 1 79 ? -4.644 -11.580 6.952 1.00 98.44 79 TRP A N 1
ATOM 602 C CA . TRP A 1 79 ? -4.286 -11.407 8.359 1.00 98.44 79 TRP A CA 1
ATOM 603 C C . TRP A 1 79 ? -4.498 -9.960 8.825 1.00 98.44 79 TRP A C 1
ATOM 605 O O . TRP A 1 79 ? -5.068 -9.748 9.897 1.00 98.44 79 TRP A O 1
ATOM 615 N N . LEU A 1 80 ? -4.091 -8.979 8.014 1.00 98.50 80 LEU A N 1
ATOM 616 C CA . LEU A 1 80 ? -4.232 -7.558 8.320 1.00 98.50 80 LEU A CA 1
ATOM 617 C C . LEU A 1 80 ? -5.706 -7.164 8.492 1.00 98.50 80 LEU A C 1
ATOM 619 O O . LEU A 1 80 ? -6.042 -6.515 9.482 1.00 98.50 80 LEU A O 1
ATOM 623 N N . ASP A 1 81 ? -6.594 -7.594 7.590 1.00 98.56 81 ASP A N 1
ATOM 624 C CA . ASP A 1 81 ? -8.036 -7.333 7.704 1.00 98.56 81 ASP A CA 1
ATOM 625 C C . ASP A 1 81 ? -8.609 -7.910 9.006 1.00 98.56 81 ASP A C 1
ATOM 627 O O . ASP A 1 81 ? -9.234 -7.187 9.785 1.00 98.56 81 ASP A O 1
ATOM 631 N N . ALA A 1 82 ? -8.325 -9.180 9.315 1.00 98.12 82 ALA A N 1
ATOM 632 C CA . ALA A 1 82 ? -8.785 -9.802 10.557 1.00 98.12 82 ALA A CA 1
ATOM 633 C C . ALA A 1 82 ? -8.286 -9.047 11.805 1.00 98.12 82 ALA A C 1
ATOM 635 O O . ALA A 1 82 ? -9.045 -8.817 12.754 1.00 98.12 82 ALA A O 1
ATOM 636 N N . LEU A 1 83 ? -7.021 -8.621 11.792 1.00 97.69 83 LEU A N 1
ATOM 637 C CA . LEU A 1 83 ? -6.398 -7.867 12.872 1.00 97.69 83 LEU A CA 1
ATOM 638 C C . LEU A 1 83 ? -7.040 -6.486 13.069 1.00 97.69 83 LEU A C 1
ATOM 640 O O . LEU A 1 83 ? -7.316 -6.080 14.202 1.00 97.69 83 LEU A O 1
ATOM 644 N N . LEU A 1 84 ? -7.270 -5.755 11.981 1.00 96.88 84 LEU A N 1
ATOM 645 C CA . LEU A 1 84 ? -7.825 -4.404 12.012 1.00 96.88 84 LEU A CA 1
ATOM 646 C C . LEU A 1 84 ? -9.319 -4.408 12.359 1.00 96.88 84 LEU A C 1
ATOM 648 O O . LEU A 1 84 ? -9.758 -3.589 13.173 1.00 96.88 84 LEU A O 1
ATOM 652 N N . ARG A 1 85 ? -10.078 -5.405 11.891 1.00 97.31 85 ARG A N 1
ATOM 653 C CA . ARG A 1 85 ? -11.464 -5.638 12.328 1.00 97.31 85 ARG A CA 1
ATOM 654 C C . ARG A 1 85 ? -11.563 -5.874 13.827 1.00 97.31 85 ARG A C 1
ATOM 656 O O . ARG A 1 85 ? -12.425 -5.284 14.477 1.00 97.31 85 ARG A O 1
ATOM 663 N N . ALA A 1 86 ? -10.657 -6.670 14.397 1.00 97.31 86 ALA A N 1
ATOM 664 C CA . ALA A 1 86 ? -10.594 -6.886 15.844 1.00 97.31 86 ALA A CA 1
ATOM 665 C C . ALA A 1 86 ? -10.310 -5.589 16.633 1.00 97.31 86 ALA A C 1
ATOM 667 O O . ALA A 1 86 ? -10.600 -5.515 17.826 1.00 97.31 86 ALA A O 1
ATOM 668 N N . ARG A 1 87 ? -9.788 -4.547 15.970 1.00 95.06 87 ARG A N 1
ATOM 669 C CA . ARG A 1 87 ? -9.532 -3.206 16.525 1.00 95.06 87 ARG A CA 1
ATOM 670 C C . ARG A 1 87 ? -10.594 -2.170 16.143 1.00 95.06 87 ARG A C 1
ATOM 672 O O . ARG A 1 87 ? -10.418 -0.985 16.415 1.00 95.06 87 ARG A O 1
ATOM 679 N N . GLY A 1 88 ? -11.702 -2.597 15.535 1.00 94.31 88 GLY A N 1
ATOM 680 C CA . GLY A 1 88 ? -12.811 -1.717 15.164 1.00 94.31 88 GLY A CA 1
ATOM 681 C C . GLY A 1 88 ? -12.546 -0.845 13.932 1.00 94.31 88 GLY A C 1
ATOM 682 O O . GLY A 1 88 ? -13.221 0.177 13.763 1.00 94.31 88 GLY A O 1
ATOM 683 N N . VAL A 1 89 ? -11.578 -1.224 13.093 1.00 94.88 89 VAL A N 1
ATOM 684 C CA . VAL A 1 89 ? -11.369 -0.653 11.756 1.00 94.88 89 VAL A CA 1
ATOM 685 C C . VAL A 1 89 ? -12.125 -1.528 10.748 1.00 94.88 89 VAL A C 1
ATOM 687 O O . VAL A 1 89 ? -11.912 -2.740 10.713 1.00 94.88 89 VAL A O 1
ATOM 690 N N . PRO A 1 90 ? -13.063 -0.967 9.971 1.00 95.69 90 PRO A N 1
ATOM 691 C CA . PRO A 1 90 ? -13.880 -1.750 9.057 1.00 95.69 90 PRO A CA 1
ATOM 692 C C . PRO A 1 90 ? -13.082 -2.196 7.827 1.00 95.69 90 PRO A C 1
ATOM 694 O O . PRO A 1 90 ? -12.261 -1.455 7.298 1.00 95.69 90 PRO A O 1
ATOM 697 N N . THR A 1 91 ? -13.428 -3.366 7.299 1.00 97.44 91 THR A N 1
ATOM 698 C CA . THR A 1 91 ? -12.841 -3.960 6.089 1.00 97.44 91 THR A CA 1
ATOM 699 C C . THR A 1 91 ? -12.787 -3.022 4.882 1.00 97.44 91 THR A C 1
ATOM 701 O O . THR A 1 91 ? -11.805 -2.999 4.146 1.00 97.44 91 THR A O 1
ATOM 704 N N . ARG A 1 92 ? -13.804 -2.168 4.712 1.00 96.19 92 ARG A N 1
ATOM 705 C CA . ARG A 1 92 ? -13.826 -1.149 3.649 1.00 96.19 92 ARG A CA 1
ATOM 706 C C . ARG A 1 92 ? -12.628 -0.190 3.699 1.00 96.19 92 ARG A C 1
ATOM 708 O O . ARG A 1 92 ? -12.250 0.349 2.668 1.00 96.19 92 ARG A O 1
ATOM 715 N N . ASP A 1 93 ? -12.043 0.037 4.877 1.00 95.69 93 ASP A N 1
ATOM 716 C CA . ASP A 1 93 ? -10.881 0.913 5.031 1.00 95.69 93 ASP A CA 1
ATOM 717 C C . ASP A 1 93 ? -9.603 0.200 4.578 1.00 95.69 93 ASP A C 1
ATOM 719 O O . ASP A 1 93 ? -8.759 0.838 3.960 1.00 95.69 93 ASP A O 1
ATOM 723 N N . VAL A 1 94 ? -9.500 -1.116 4.794 1.00 97.38 94 VAL A N 1
ATOM 724 C CA . VAL A 1 94 ? -8.406 -1.952 4.267 1.00 97.38 94 VAL A CA 1
ATOM 725 C C . VAL A 1 94 ? -8.496 -2.066 2.747 1.00 97.38 94 VAL A C 1
ATOM 727 O O . VAL A 1 94 ? -7.511 -1.850 2.052 1.00 97.38 94 VAL A O 1
ATOM 730 N N . LEU A 1 95 ? -9.689 -2.328 2.209 1.00 97.94 95 LEU A N 1
ATOM 731 C CA . LEU A 1 95 ? -9.907 -2.336 0.759 1.00 97.94 95 LEU A CA 1
ATOM 732 C C . LEU A 1 95 ? -9.495 -0.999 0.138 1.00 97.94 95 LEU A C 1
ATOM 734 O O . LEU A 1 95 ? -8.730 -0.963 -0.825 1.00 97.94 95 LEU A O 1
ATOM 738 N N . ARG A 1 96 ? -9.932 0.109 0.749 1.00 97.75 96 ARG A N 1
ATOM 739 C CA . ARG A 1 96 ? -9.611 1.436 0.234 1.00 97.75 96 ARG A CA 1
ATOM 740 C C . ARG A 1 96 ? -8.115 1.743 0.283 1.00 97.75 96 ARG A C 1
ATOM 742 O O . ARG A 1 96 ? -7.618 2.397 -0.628 1.00 97.75 96 ARG A O 1
ATOM 749 N N . SER A 1 97 ? -7.381 1.296 1.306 1.00 97.81 97 SER A N 1
ATOM 750 C CA . SER A 1 97 ? -5.932 1.536 1.360 1.00 97.81 97 SER A CA 1
ATOM 751 C C . SER A 1 97 ? -5.199 0.801 0.239 1.00 97.81 97 SER A C 1
ATOM 753 O O . SER A 1 97 ? -4.306 1.384 -0.369 1.00 97.81 97 SER A O 1
ATOM 755 N N . LEU A 1 98 ? -5.614 -0.422 -0.101 1.00 98.62 98 LEU A N 1
ATOM 756 C CA . LEU A 1 98 ? -5.037 -1.195 -1.206 1.00 98.62 98 LEU A CA 1
ATOM 757 C C . LEU A 1 98 ? -5.335 -0.566 -2.573 1.00 98.62 98 LEU A C 1
ATOM 759 O O . LEU A 1 98 ? -4.433 -0.440 -3.399 1.00 98.62 98 LEU A O 1
ATOM 763 N N . GLU A 1 99 ? -6.562 -0.094 -2.796 1.00 98.50 99 GLU A N 1
ATOM 764 C CA . GLU A 1 99 ? -6.918 0.659 -4.010 1.00 98.50 99 GLU A CA 1
ATOM 765 C C . GLU A 1 99 ? -6.075 1.932 -4.161 1.00 98.50 99 GLU A C 1
ATOM 767 O O . GLU A 1 99 ? -5.631 2.278 -5.258 1.00 98.50 99 GLU A O 1
ATOM 772 N N . LEU A 1 100 ? -5.835 2.637 -3.051 1.00 98.69 100 LEU A N 1
ATOM 773 C CA . LEU A 1 100 ? -4.971 3.810 -3.038 1.00 98.69 100 LEU A CA 1
ATOM 774 C C . LEU A 1 100 ? -3.510 3.434 -3.301 1.00 98.69 100 LEU A C 1
ATOM 776 O O . LEU A 1 100 ? -2.851 4.149 -4.047 1.00 98.69 100 LEU A O 1
ATOM 780 N N . VAL A 1 101 ? -3.012 2.307 -2.783 1.00 98.75 101 VAL A N 1
ATOM 781 C CA . VAL A 1 101 ? -1.679 1.791 -3.143 1.00 98.75 101 VAL A CA 1
ATOM 782 C C . VAL A 1 101 ? -1.579 1.560 -4.656 1.00 98.75 101 VAL A C 1
ATOM 784 O O . VAL A 1 101 ? -0.647 2.076 -5.271 1.00 98.75 101 VAL A O 1
ATOM 787 N N . GLU A 1 102 ? -2.539 0.865 -5.283 1.00 98.56 102 GLU A N 1
ATOM 788 C CA . GLU A 1 102 ? -2.535 0.646 -6.744 1.00 98.56 102 GLU A CA 1
ATOM 789 C C . GLU A 1 102 ? -2.562 1.979 -7.511 1.00 98.56 102 GLU A C 1
ATOM 791 O O . GLU A 1 102 ? -1.802 2.164 -8.468 1.00 98.56 102 GLU A O 1
ATOM 796 N N . ARG A 1 103 ? -3.380 2.942 -7.063 1.00 98.62 103 ARG A N 1
ATOM 797 C CA . ARG A 1 103 ? -3.451 4.286 -7.654 1.00 98.62 103 ARG A CA 1
ATOM 798 C C . ARG A 1 103 ? -2.123 5.034 -7.550 1.00 98.62 103 ARG A C 1
ATOM 800 O O . ARG A 1 103 ? -1.654 5.579 -8.548 1.00 98.62 103 ARG A O 1
ATOM 807 N N . GLU A 1 104 ? -1.531 5.094 -6.359 1.00 98.62 104 GLU A N 1
ATOM 808 C CA . GLU A 1 104 ? -0.302 5.854 -6.124 1.00 98.62 104 GLU A CA 1
ATOM 809 C C . GLU A 1 104 ? 0.900 5.230 -6.849 1.00 98.62 104 GLU A C 1
ATOM 811 O O . GLU A 1 104 ? 1.754 5.980 -7.332 1.00 98.62 104 GLU A O 1
ATOM 816 N N . VAL A 1 105 ? 0.936 3.896 -6.986 1.00 98.69 105 VAL A N 1
ATOM 817 C CA . VAL A 1 105 ? 1.906 3.177 -7.827 1.00 98.69 105 VAL A CA 1
ATOM 818 C C . VAL A 1 105 ? 1.719 3.564 -9.293 1.00 98.69 105 VAL A C 1
ATOM 820 O O . VAL A 1 105 ? 2.659 4.069 -9.905 1.00 98.69 105 VAL A O 1
ATOM 823 N N . ARG A 1 106 ? 0.505 3.433 -9.846 1.00 98.56 106 ARG A N 1
ATOM 824 C CA . ARG A 1 106 ? 0.218 3.766 -11.255 1.00 98.56 106 ARG A CA 1
ATOM 825 C C . ARG A 1 106 ? 0.498 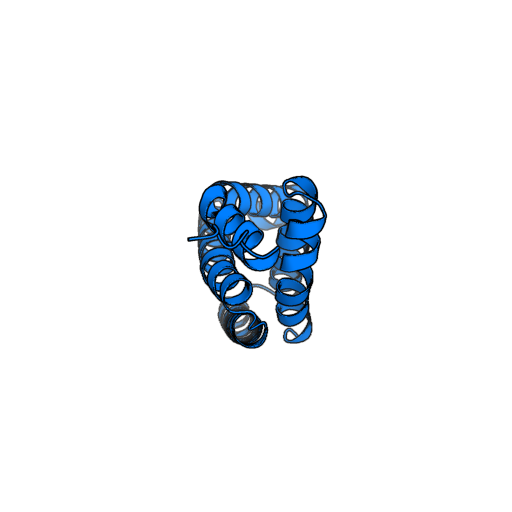5.230 -11.603 1.00 98.56 106 ARG A C 1
ATOM 827 O O . ARG A 1 106 ? 0.869 5.528 -12.727 1.00 98.56 106 ARG A O 1
ATOM 834 N N . ALA A 1 107 ? 0.354 6.144 -10.646 1.00 98.12 107 ALA A N 1
ATOM 835 C CA . ALA A 1 107 ? 0.650 7.560 -10.851 1.00 98.12 107 ALA A CA 1
ATOM 836 C C . ALA A 1 107 ? 2.156 7.897 -10.863 1.00 98.12 107 ALA A C 1
ATOM 838 O O . ALA A 1 107 ? 2.532 8.962 -11.353 1.00 98.12 107 ALA A O 1
ATOM 839 N N . ARG A 1 108 ? 3.017 7.047 -10.286 1.00 97.69 108 ARG A N 1
ATOM 840 C CA . ARG A 1 108 ? 4.451 7.342 -10.065 1.00 97.69 108 ARG A CA 1
ATOM 841 C C . ARG A 1 108 ? 5.401 6.438 -10.835 1.00 97.69 108 ARG A C 1
ATOM 843 O O . ARG A 1 108 ? 6.573 6.783 -10.991 1.00 97.69 108 ARG A O 1
ATOM 850 N N . PHE A 1 109 ? 4.942 5.255 -11.215 1.00 98.25 109 PHE A N 1
ATOM 851 C CA . PHE A 1 109 ? 5.776 4.216 -11.800 1.00 98.25 109 PHE A CA 1
ATOM 852 C C . PHE A 1 109 ? 5.596 4.230 -13.322 1.00 98.25 109 PHE A C 1
ATOM 854 O O . PHE A 1 109 ? 4.535 4.629 -13.801 1.00 98.25 109 PHE A O 1
ATOM 861 N N . PRO A 1 110 ? 6.609 3.804 -14.094 1.00 98.38 110 PRO A N 1
ATOM 862 C CA . PRO A 1 110 ? 6.410 3.454 -15.497 1.00 98.38 110 PRO A CA 1
ATOM 863 C C . PRO A 1 110 ? 5.273 2.435 -15.662 1.00 98.38 110 PRO A C 1
ATOM 865 O O . PRO A 1 110 ? 5.093 1.580 -14.793 1.00 98.38 110 PRO A O 1
ATOM 868 N N . ASP A 1 111 ? 4.529 2.512 -16.769 1.00 98.31 111 ASP A N 1
ATOM 869 C CA . ASP A 1 111 ? 3.331 1.688 -16.991 1.00 98.31 111 ASP A CA 1
ATOM 870 C C . ASP A 1 111 ? 3.610 0.184 -16.855 1.00 98.31 111 ASP A C 1
ATOM 872 O O . ASP A 1 111 ? 2.833 -0.532 -16.232 1.00 98.31 111 ASP A O 1
ATOM 876 N N . ASP A 1 112 ? 4.748 -0.295 -17.362 1.00 98.31 112 ASP A N 1
ATOM 877 C CA . ASP A 1 112 ? 5.141 -1.703 -17.287 1.00 98.31 112 ASP A CA 1
ATOM 878 C C . ASP A 1 112 ? 5.441 -2.162 -15.852 1.00 98.31 112 ASP A C 1
ATOM 880 O O . ASP A 1 112 ? 5.070 -3.269 -15.464 1.00 98.31 112 ASP A O 1
ATOM 884 N N . GLU A 1 113 ? 6.075 -1.311 -15.043 1.00 98.62 113 GLU A N 1
ATOM 885 C CA . GLU A 1 113 ? 6.316 -1.584 -13.624 1.00 98.62 113 GLU A CA 1
ATOM 886 C C . GLU A 1 113 ? 5.007 -1.524 -12.817 1.00 98.62 113 GLU A C 1
ATOM 888 O O . GLU A 1 113 ? 4.774 -2.360 -11.945 1.00 98.62 113 GLU A O 1
ATOM 893 N N . ALA A 1 114 ? 4.121 -0.567 -13.112 1.00 98.69 114 ALA A N 1
ATOM 894 C CA . ALA A 1 114 ? 2.817 -0.459 -12.458 1.00 98.69 114 ALA A CA 1
ATOM 895 C C . ALA A 1 114 ? 1.906 -1.654 -12.789 1.00 98.69 114 ALA A C 1
ATOM 897 O O . ALA A 1 114 ? 1.246 -2.202 -11.901 1.00 98.69 114 ALA A O 1
ATOM 898 N N . ASP A 1 115 ? 1.890 -2.0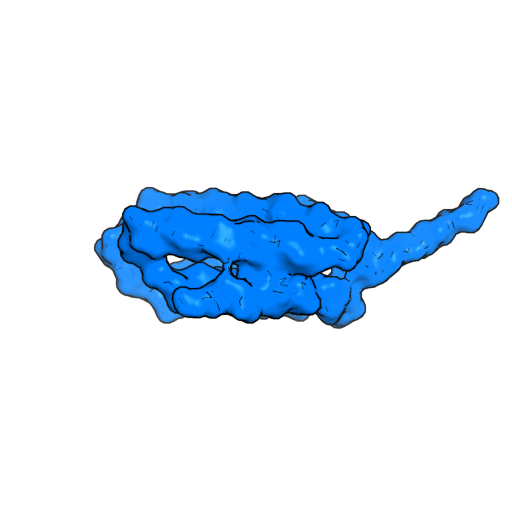81 -14.051 1.00 98.56 115 ASP A N 1
ATOM 899 C CA . ASP A 1 115 ? 1.152 -3.260 -14.498 1.00 98.56 115 ASP A CA 1
ATOM 900 C C . ASP A 1 115 ? 1.728 -4.548 -13.900 1.00 98.56 115 ASP A C 1
ATOM 902 O O . ASP A 1 115 ? 0.959 -5.455 -13.583 1.00 98.56 115 ASP A O 1
ATOM 906 N N . ALA A 1 116 ? 3.041 -4.603 -13.652 1.00 98.50 116 ALA A N 1
ATOM 907 C CA . ALA A 1 116 ? 3.664 -5.707 -12.931 1.00 98.50 116 ALA A CA 1
ATOM 908 C C . ALA A 1 116 ? 3.224 -5.778 -11.457 1.00 98.50 116 ALA A C 1
ATOM 910 O O . ALA A 1 116 ? 3.075 -6.873 -10.932 1.00 98.50 116 ALA A O 1
ATOM 911 N N . VAL A 1 117 ? 2.961 -4.657 -10.776 1.00 98.81 117 VAL A N 1
ATOM 912 C CA . VAL A 1 117 ? 2.526 -4.651 -9.357 1.00 98.81 117 VAL A CA 1
ATOM 913 C C . VAL A 1 117 ? 1.039 -4.980 -9.190 1.00 98.81 117 VAL A C 1
ATOM 915 O O . VAL A 1 117 ? 0.635 -5.575 -8.187 1.00 98.81 117 VAL A O 1
ATOM 918 N N . ALA A 1 118 ? 0.205 -4.605 -10.159 1.00 98.69 118 ALA A N 1
ATOM 919 C CA . ALA A 1 118 ? -1.248 -4.666 -10.025 1.00 98.69 118 ALA A CA 1
ATOM 920 C C . ALA A 1 118 ? -1.825 -6.056 -9.650 1.00 98.69 118 ALA A C 1
ATOM 922 O O . ALA A 1 118 ? -2.712 -6.103 -8.794 1.00 98.69 118 ALA A O 1
ATOM 923 N N . PRO A 1 119 ? -1.347 -7.196 -10.197 1.00 98.69 119 PRO A N 1
ATOM 924 C CA . PRO A 1 119 ? -1.851 -8.521 -9.824 1.00 98.69 119 PRO A CA 1
ATOM 925 C C . PRO A 1 119 ? -1.691 -8.845 -8.334 1.00 98.69 119 PRO A C 1
ATOM 927 O O . PRO A 1 119 ? -2.559 -9.488 -7.749 1.00 98.69 119 PRO A O 1
ATOM 930 N N . TYR A 1 120 ? -0.616 -8.364 -7.705 1.00 98.81 120 TYR A N 1
ATOM 931 C CA . TYR A 1 120 ? -0.334 -8.604 -6.290 1.00 98.81 120 TYR A CA 1
ATOM 932 C C . TYR A 1 120 ? -1.318 -7.843 -5.405 1.00 98.81 120 TYR A C 1
ATOM 934 O O . TYR A 1 120 ? -1.922 -8.427 -4.507 1.00 98.81 120 TYR A O 1
ATOM 942 N N . VAL A 1 121 ? -1.552 -6.561 -5.703 1.00 98.62 121 VAL A N 1
ATOM 943 C CA . VAL A 1 121 ? -2.530 -5.748 -4.965 1.00 98.62 121 VAL A CA 1
ATOM 944 C C . VAL A 1 121 ? -3.943 -6.316 -5.121 1.00 98.62 121 VAL A C 1
ATOM 946 O O . VAL A 1 121 ? -4.656 -6.459 -4.126 1.00 98.62 121 VAL A O 1
ATOM 949 N N . ARG A 1 122 ? -4.325 -6.729 -6.337 1.00 98.25 122 ARG A N 1
ATOM 950 C CA . ARG A 1 122 ? -5.630 -7.355 -6.611 1.00 98.25 122 ARG A CA 1
ATOM 951 C C . ARG A 1 122 ? -5.823 -8.665 -5.857 1.00 98.25 122 ARG A C 1
ATOM 953 O O . ARG A 1 122 ? -6.875 -8.849 -5.258 1.00 98.25 122 ARG A O 1
ATOM 960 N N . ALA A 1 123 ? -4.801 -9.519 -5.794 1.00 98.38 123 ALA A N 1
ATOM 961 C CA . ALA A 1 123 ? -4.860 -10.736 -4.986 1.00 98.38 123 ALA A CA 1
ATOM 962 C C . ALA A 1 123 ? -5.094 -10.430 -3.493 1.00 98.38 123 ALA A C 1
ATOM 964 O O . ALA A 1 123 ? -5.797 -11.174 -2.813 1.00 98.38 123 ALA A O 1
ATOM 965 N N . GLY A 1 124 ? -4.544 -9.321 -2.983 1.00 98.19 124 GLY A N 1
ATOM 966 C CA . GLY A 1 124 ? -4.850 -8.811 -1.644 1.00 98.19 124 GLY A CA 1
ATOM 967 C C . GLY A 1 124 ? -6.311 -8.380 -1.487 1.00 98.19 124 GLY A C 1
ATOM 968 O O . GLY A 1 124 ? -6.958 -8.747 -0.512 1.00 98.19 124 GLY A O 1
ATOM 969 N N . ILE A 1 125 ? -6.853 -7.644 -2.455 1.00 98.00 125 ILE A N 1
ATOM 970 C CA . ILE A 1 125 ? -8.255 -7.194 -2.449 1.00 98.00 125 ILE A CA 1
ATOM 971 C C . ILE A 1 125 ? -9.229 -8.385 -2.468 1.00 98.00 125 ILE A C 1
ATOM 973 O O . ILE A 1 125 ? -10.194 -8.403 -1.709 1.00 98.00 125 ILE A O 1
ATOM 977 N N . GLU A 1 126 ? -8.968 -9.401 -3.291 1.00 97.44 126 GLU A N 1
ATOM 978 C CA . GLU A 1 126 ? -9.858 -10.557 -3.490 1.00 97.44 126 GLU A CA 1
ATOM 979 C C . GLU A 1 126 ? -10.041 -11.439 -2.245 1.00 97.44 126 GLU A C 1
ATOM 981 O O . GLU A 1 126 ? -11.028 -12.170 -2.143 1.00 97.44 126 GLU A O 1
ATOM 986 N N . VAL A 1 127 ? -9.107 -11.400 -1.291 1.00 96.75 127 VAL A N 1
ATOM 987 C CA . VAL A 1 127 ? -9.160 -12.243 -0.082 1.00 96.75 127 VAL A CA 1
ATOM 988 C C . VAL A 1 127 ? -9.835 -11.576 1.113 1.00 96.75 127 VAL A C 1
ATOM 990 O O . VAL A 1 127 ? -9.879 -12.166 2.196 1.00 96.75 127 VAL A O 1
ATOM 993 N N . VAL A 1 128 ? -10.343 -10.364 0.924 1.00 92.06 128 VAL A N 1
ATOM 994 C CA . VAL A 1 128 ? -10.969 -9.543 1.954 1.00 92.06 128 VAL A CA 1
ATOM 995 C C . VAL A 1 128 ? -12.489 -9.542 1.737 1.00 92.06 128 VAL A C 1
ATOM 997 O O . VAL A 1 128 ? -12.957 -9.234 0.643 1.00 92.06 128 VAL A O 1
ATOM 1000 N N . THR A 1 129 ? -13.264 -9.915 2.767 1.00 73.88 129 THR A N 1
ATOM 1001 C CA . THR A 1 129 ? -14.727 -10.151 2.690 1.00 73.88 129 THR A CA 1
ATOM 1002 C C . THR A 1 129 ? -15.516 -9.518 3.830 1.00 73.88 129 THR A C 1
ATOM 1004 O O . THR A 1 129 ? -15.130 -9.723 5.012 1.00 73.88 129 THR A O 1
#